Protein AF-A0A380FHX3-F1 (afdb_monomer_lite)

Secondary structure (DSSP, 8-state):
-HHHHHT--S------TTTTS-S-PPPHHHHHHHHHHHHHT--S-------TT-HHHHHHHHHHHHHTT--B----HHHHHHHHHHHHTT-S---TT-B--GGGTTSS-SS-BSB-------

Structure (mmCIF, N/CA/C/O backbone):
data_AF-A0A380FHX3-F1
#
_entry.id   AF-A0A380FHX3-F1
#
loop_
_atom_site.group_PDB
_atom_site.id
_atom_site.type_symbol
_atom_site.label_atom_id
_atom_site.label_alt_id
_atom_site.label_comp_id
_atom_site.label_asym_id
_atom_site.label_entity_id
_atom_site.label_seq_id
_atom_site.pdbx_PDB_ins_code
_atom_site.Cartn_x
_atom_site.Cartn_y
_atom_site.Cartn_z
_atom_site.occupancy
_atom_site.B_iso_or_equiv
_atom_site.auth_seq_id
_atom_site.auth_comp_id
_atom_site.auth_asym_id
_atom_site.auth_atom_id
_atom_site.pdbx_PDB_model_num
ATOM 1 N N . MET A 1 1 ? 2.548 1.138 -25.301 1.00 60.69 1 MET A N 1
ATOM 2 C CA . MET A 1 1 ? 3.797 0.370 -25.522 1.00 60.69 1 MET A CA 1
ATOM 3 C C . MET A 1 1 ? 3.822 -0.295 -26.885 1.00 60.69 1 MET A C 1
ATOM 5 O O . MET A 1 1 ? 4.865 -0.234 -27.515 1.00 60.69 1 MET A O 1
ATOM 9 N N . THR A 1 2 ? 2.697 -0.841 -27.363 1.00 82.12 2 THR A N 1
ATOM 10 C CA . THR A 1 2 ? 2.559 -1.373 -28.730 1.00 82.12 2 THR A CA 1
ATOM 11 C C . THR A 1 2 ? 3.015 -0.367 -29.789 1.00 82.12 2 THR A C 1
ATOM 13 O O . THR A 1 2 ? 3.936 -0.667 -30.527 1.00 82.12 2 THR A O 1
ATOM 16 N N . GLU A 1 3 ? 2.521 0.871 -29.735 1.00 91.00 3 GLU A N 1
ATOM 17 C CA . GLU A 1 3 ? 2.908 1.948 -30.665 1.00 91.00 3 GLU A CA 1
ATOM 18 C C . GLU A 1 3 ? 4.414 2.295 -30.638 1.00 91.00 3 GLU A C 1
ATOM 20 O O . GLU A 1 3 ? 5.025 2.543 -31.675 1.00 91.00 3 GLU A O 1
ATOM 25 N N . ILE A 1 4 ? 5.044 2.262 -29.455 1.00 92.88 4 ILE A N 1
ATOM 26 C CA . ILE A 1 4 ? 6.493 2.501 -29.303 1.00 92.88 4 ILE A CA 1
ATOM 27 C C . ILE A 1 4 ? 7.286 1.361 -29.957 1.00 92.88 4 ILE A C 1
ATOM 29 O O . ILE A 1 4 ? 8.268 1.619 -30.644 1.00 92.88 4 ILE A O 1
ATOM 33 N N . GLY A 1 5 ? 6.851 0.110 -29.766 1.00 92.31 5 GLY A N 1
ATOM 34 C CA . GLY A 1 5 ? 7.455 -1.059 -30.410 1.00 92.31 5 GLY A CA 1
ATOM 35 C C . GLY A 1 5 ? 7.259 -1.064 -31.927 1.00 92.31 5 GLY A C 1
ATOM 36 O O . GLY A 1 5 ? 8.202 -1.339 -32.666 1.00 92.31 5 GLY A O 1
ATOM 37 N N . GLU A 1 6 ? 6.062 -0.703 -32.387 1.00 94.56 6 GLU A N 1
ATOM 38 C CA . GLU A 1 6 ? 5.705 -0.595 -33.807 1.00 94.56 6 GLU A CA 1
ATOM 39 C C . GLU A 1 6 ? 6.500 0.500 -34.529 1.00 94.56 6 GLU A C 1
ATOM 41 O O . GLU A 1 6 ? 6.836 0.340 -35.699 1.00 94.56 6 GLU A O 1
ATOM 46 N N . SER A 1 7 ? 6.874 1.573 -33.823 1.00 93.31 7 SER A N 1
ATOM 47 C CA . SER A 1 7 ? 7.703 2.665 -34.358 1.00 93.31 7 SER A CA 1
ATOM 48 C C . SER A 1 7 ? 9.188 2.300 -34.526 1.00 93.31 7 SER A C 1
ATOM 50 O O . SER A 1 7 ? 9.956 3.100 -35.057 1.00 93.31 7 SER A O 1
ATOM 52 N N . GLY A 1 8 ? 9.600 1.100 -34.100 1.00 93.12 8 GLY A N 1
ATOM 53 C CA . GLY A 1 8 ? 10.971 0.601 -34.199 1.00 93.12 8 GLY A CA 1
ATOM 54 C C . GLY A 1 8 ? 11.850 1.023 -33.018 1.00 93.12 8 GLY A C 1
ATOM 55 O O . GLY A 1 8 ? 12.279 2.170 -32.908 1.00 93.12 8 GLY A O 1
ATOM 56 N N . VAL A 1 9 ? 12.182 0.065 -32.148 1.00 96.44 9 VAL A N 1
ATOM 57 C CA . VAL A 1 9 ? 13.075 0.264 -30.993 1.00 96.44 9 VAL A CA 1
ATOM 58 C C . VAL A 1 9 ? 14.413 -0.426 -31.254 1.00 96.44 9 VAL A C 1
ATOM 60 O O . VAL A 1 9 ? 14.467 -1.645 -31.375 1.00 96.44 9 VAL A O 1
ATOM 63 N N . PHE A 1 10 ? 15.502 0.347 -31.317 1.00 96.94 10 PHE A N 1
ATOM 64 C CA . PHE A 1 10 ? 16.855 -0.188 -31.529 1.00 96.94 10 PHE A CA 1
ATOM 65 C C . PHE A 1 10 ? 17.409 -0.922 -30.298 1.00 96.94 10 PHE A C 1
ATOM 67 O O . PHE A 1 10 ? 18.028 -1.975 -30.427 1.00 96.94 10 PHE A O 1
ATOM 74 N N . ALA A 1 11 ? 17.189 -0.372 -29.101 1.00 96.69 11 ALA A N 1
ATOM 75 C CA . ALA A 1 11 ? 17.645 -0.957 -27.845 1.00 96.69 11 ALA A CA 1
ATOM 76 C C . ALA A 1 11 ? 16.623 -0.711 -26.725 1.00 96.69 11 ALA A C 1
ATOM 78 O O . ALA A 1 11 ? 16.064 0.381 -26.620 1.00 96.69 11 ALA A O 1
ATOM 79 N N . LEU A 1 12 ? 16.412 -1.722 -25.879 1.00 96.38 12 LEU A N 1
ATOM 80 C CA . LEU A 1 12 ? 15.570 -1.664 -24.683 1.00 96.38 12 LEU A CA 1
ATOM 81 C C . LEU A 1 12 ? 16.443 -1.834 -23.438 1.00 96.38 12 LEU A C 1
ATOM 83 O O . LEU A 1 12 ? 17.186 -2.806 -23.327 1.00 96.38 12 LEU A O 1
ATOM 87 N N . ILE A 1 13 ? 16.304 -0.918 -22.482 1.00 97.19 13 ILE A N 1
ATOM 88 C CA . ILE A 1 13 ? 16.871 -1.050 -21.138 1.00 97.19 13 ILE A CA 1
ATOM 89 C C . ILE A 1 13 ? 15.703 -1.361 -20.201 1.00 97.19 13 ILE A C 1
ATOM 91 O O . ILE A 1 13 ? 14.818 -0.524 -20.031 1.00 97.19 13 ILE A O 1
ATOM 95 N N . SER A 1 14 ? 15.675 -2.573 -19.643 1.00 97.00 14 SER A N 1
ATOM 96 C CA . SER A 1 14 ? 14.565 -3.075 -18.821 1.00 97.00 14 SER A CA 1
ATOM 97 C C . SER A 1 14 ? 15.016 -3.402 -17.400 1.00 97.00 14 SER A C 1
ATOM 99 O O . SER A 1 14 ? 16.147 -3.837 -17.184 1.00 97.00 14 SER A O 1
ATOM 101 N N . ASP A 1 15 ? 14.106 -3.239 -16.438 1.00 97.44 15 ASP A N 1
ATOM 102 C CA . ASP A 1 15 ? 14.293 -3.708 -15.063 1.00 97.44 15 ASP A CA 1
ATOM 103 C C . ASP A 1 15 ? 14.338 -5.247 -15.031 1.00 97.44 15 ASP A C 1
ATOM 105 O O . ASP A 1 15 ? 13.573 -5.912 -15.733 1.00 97.44 15 ASP A O 1
ATOM 109 N N . SER A 1 16 ? 15.263 -5.796 -14.242 1.00 97.62 16 SER A N 1
ATOM 110 C CA . SER A 1 16 ? 15.500 -7.237 -14.076 1.00 97.62 16 SER A CA 1
ATOM 111 C C . SER A 1 16 ? 15.369 -7.705 -12.619 1.00 97.62 16 SER A C 1
ATOM 113 O O . SER A 1 16 ? 15.713 -8.845 -12.324 1.00 97.62 16 SER A O 1
ATOM 115 N N . THR A 1 17 ? 14.869 -6.856 -11.709 1.00 96.31 17 THR A N 1
ATOM 116 C CA . THR A 1 17 ? 14.798 -7.126 -10.257 1.00 96.31 17 THR A CA 1
ATOM 117 C C . THR A 1 17 ? 14.125 -8.463 -9.916 1.00 96.31 17 THR A C 1
ATOM 119 O O . THR A 1 17 ? 14.595 -9.173 -9.036 1.00 96.31 17 THR A O 1
ATOM 122 N N . GLU A 1 18 ? 13.063 -8.839 -10.636 1.00 96.12 18 GLU A N 1
ATOM 123 C CA . GLU A 1 18 ? 12.303 -10.083 -10.408 1.00 96.12 18 GLU A CA 1
ATOM 124 C C . GLU A 1 18 ? 12.388 -11.061 -11.600 1.00 96.12 18 GLU A C 1
ATOM 126 O O . GLU A 1 18 ? 11.525 -11.920 -11.763 1.00 96.12 18 GLU A O 1
ATOM 131 N N . ALA A 1 19 ? 13.411 -10.948 -12.461 1.00 97.25 19 ALA A N 1
ATOM 132 C CA . ALA A 1 19 ? 13.505 -11.731 -13.704 1.00 97.25 19 ALA A CA 1
ATOM 133 C C . ALA A 1 19 ? 13.603 -13.254 -13.482 1.00 97.25 19 ALA A C 1
ATOM 135 O O . ALA A 1 19 ? 13.215 -14.037 -14.346 1.00 97.25 19 ALA A O 1
ATOM 136 N N . GLU A 1 20 ? 14.104 -13.680 -12.323 1.00 97.88 20 GLU A N 1
ATOM 137 C CA . GLU A 1 20 ? 14.261 -15.098 -11.977 1.00 97.88 20 GLU A CA 1
ATOM 138 C C . GLU A 1 20 ? 12.966 -15.741 -11.457 1.00 97.88 20 GLU A C 1
ATOM 140 O O . GLU A 1 20 ? 12.891 -16.963 -11.309 1.00 97.88 20 GLU A O 1
ATOM 145 N N . LYS A 1 21 ? 11.930 -14.943 -11.170 1.00 96.81 21 LYS A N 1
ATOM 146 C CA . LYS A 1 21 ? 10.675 -15.428 -10.600 1.00 96.81 21 LYS A CA 1
ATOM 147 C C . LYS A 1 21 ? 9.670 -15.751 -11.713 1.00 96.81 21 LYS A C 1
ATOM 149 O O . LYS A 1 21 ? 9.179 -14.835 -12.372 1.00 96.81 21 LYS A O 1
ATOM 154 N N . PRO A 1 22 ? 9.304 -17.030 -11.921 1.00 96.19 22 PRO A N 1
ATOM 155 C CA . PRO A 1 22 ? 8.341 -17.388 -12.952 1.00 96.19 22 PRO A CA 1
ATOM 156 C C . PRO A 1 22 ? 6.927 -16.913 -12.595 1.00 96.19 22 PRO A C 1
ATOM 158 O O . PRO A 1 22 ? 6.548 -16.819 -11.425 1.00 96.19 22 PRO A O 1
ATOM 161 N N . GLY A 1 23 ? 6.113 -16.697 -13.626 1.00 96.62 23 GLY A N 1
ATOM 162 C CA . GLY A 1 23 ? 4.723 -16.272 -13.485 1.00 96.62 23 GLY A CA 1
ATOM 163 C C . GLY A 1 23 ? 4.572 -14.754 -13.441 1.00 96.62 23 GLY A C 1
ATOM 164 O O . GLY A 1 23 ? 5.304 -14.025 -14.102 1.00 96.62 23 GLY A O 1
ATOM 165 N N . TYR A 1 24 ? 3.572 -14.288 -12.695 1.00 96.94 24 TYR A N 1
ATOM 166 C CA . TYR A 1 24 ? 3.201 -12.877 -12.622 1.00 96.94 24 TYR A CA 1
ATOM 167 C C . TYR A 1 24 ? 3.109 -12.419 -11.173 1.00 96.94 24 TYR A C 1
ATOM 169 O O . TYR A 1 24 ? 2.873 -13.214 -10.259 1.00 96.94 24 TYR A O 1
ATOM 177 N N . ASN A 1 25 ? 3.241 -11.111 -10.971 1.00 96.69 25 ASN A N 1
ATOM 178 C CA . ASN A 1 25 ? 2.944 -10.511 -9.681 1.00 96.69 25 ASN A CA 1
ATOM 179 C C . ASN A 1 25 ? 1.474 -10.716 -9.320 1.00 96.69 25 ASN A C 1
ATOM 181 O O . ASN A 1 25 ? 0.582 -10.606 -10.165 1.00 96.69 25 ASN A O 1
ATOM 185 N N . THR A 1 26 ? 1.225 -10.979 -8.039 1.00 97.56 26 THR A N 1
ATOM 186 C CA . THR A 1 26 ? -0.134 -11.012 -7.510 1.00 97.56 26 THR A CA 1
ATOM 187 C C . THR A 1 26 ? -0.782 -9.644 -7.730 1.00 97.56 26 THR A C 1
ATOM 189 O O . THR A 1 26 ? -0.194 -8.636 -7.333 1.00 97.56 26 THR A O 1
ATOM 192 N N . PRO A 1 27 ? -1.987 -9.582 -8.319 1.00 98.00 27 PRO A N 1
ATOM 193 C CA . PRO A 1 27 ? -2.691 -8.322 -8.492 1.00 98.00 27 PRO A CA 1
ATOM 194 C C . PRO A 1 27 ? -2.914 -7.608 -7.154 1.00 98.00 27 PRO A C 1
ATOM 196 O O . PRO A 1 27 ? -3.311 -8.221 -6.162 1.00 98.00 27 PRO A O 1
ATOM 199 N N . GLU A 1 28 ? -2.696 -6.296 -7.121 1.00 97.56 28 GLU A N 1
ATOM 200 C CA . GLU A 1 28 ? -2.777 -5.512 -5.881 1.00 97.56 28 GLU A CA 1
ATOM 201 C C . GLU A 1 28 ? -4.171 -5.552 -5.237 1.00 97.56 28 GLU A C 1
ATOM 203 O O . GLU A 1 28 ? -4.290 -5.598 -4.015 1.00 97.56 28 GLU A O 1
ATOM 208 N N . ASN A 1 29 ? -5.242 -5.632 -6.029 1.00 96.81 29 ASN A N 1
ATOM 209 C CA . ASN A 1 29 ? -6.605 -5.798 -5.516 1.00 96.81 29 ASN A CA 1
ATOM 210 C C . ASN A 1 29 ? -6.815 -7.150 -4.808 1.00 96.81 29 ASN A C 1
ATOM 212 O O . ASN A 1 29 ? -7.543 -7.217 -3.818 1.00 96.81 29 ASN A O 1
ATOM 216 N N . VAL A 1 30 ? -6.161 -8.219 -5.276 1.00 98.12 30 VAL A N 1
ATOM 217 C CA . VAL A 1 30 ? -6.180 -9.528 -4.603 1.00 98.12 30 VAL A CA 1
ATOM 218 C C . VAL A 1 30 ? -5.467 -9.422 -3.259 1.00 98.12 30 VAL A C 1
ATOM 220 O O . VAL A 1 30 ? -5.956 -9.936 -2.252 1.00 98.12 30 VAL A O 1
ATOM 223 N N . ILE A 1 31 ? -4.349 -8.691 -3.209 1.00 97.62 31 ILE A N 1
ATOM 224 C CA . ILE A 1 31 ? -3.648 -8.461 -1.949 1.00 97.62 31 ILE A CA 1
ATOM 225 C C . ILE A 1 31 ? -4.498 -7.614 -0.983 1.00 97.62 31 ILE A C 1
ATOM 227 O O . ILE A 1 31 ? -4.581 -7.958 0.198 1.00 97.62 31 ILE A O 1
ATOM 231 N N . GLU A 1 32 ? -5.168 -6.556 -1.457 1.00 96.75 32 GLU A N 1
ATOM 232 C CA . GLU A 1 32 ? -6.112 -5.770 -0.643 1.00 96.75 32 GLU A CA 1
ATOM 233 C C . GLU A 1 32 ? -7.238 -6.649 -0.080 1.00 96.75 32 GLU A C 1
ATOM 235 O O . GLU A 1 32 ? -7.542 -6.553 1.109 1.00 96.75 32 GLU A O 1
ATOM 240 N N . SER A 1 33 ? -7.806 -7.552 -0.889 1.00 97.94 33 SER A N 1
ATOM 241 C CA . SER A 1 33 ? -8.856 -8.482 -0.450 1.00 97.94 33 SER A CA 1
ATOM 242 C C . SER A 1 33 ? -8.378 -9.396 0.679 1.00 97.94 33 SER A C 1
ATOM 244 O O . SER A 1 33 ? -9.031 -9.498 1.715 1.00 97.94 33 SER A O 1
ATOM 246 N N . HIS A 1 34 ? -7.204 -10.014 0.536 1.00 97.88 34 HIS A N 1
ATOM 247 C CA . HIS A 1 34 ? -6.660 -10.876 1.588 1.00 97.88 34 HIS A CA 1
ATOM 248 C C . HIS A 1 34 ? -6.321 -10.098 2.869 1.00 97.88 34 HIS A C 1
ATOM 250 O O . HIS A 1 34 ? -6.545 -10.597 3.976 1.00 97.88 34 HIS A O 1
ATOM 256 N N . MET A 1 35 ? -5.812 -8.866 2.746 1.00 95.94 35 MET A N 1
ATOM 257 C CA . MET A 1 35 ? -5.602 -7.992 3.905 1.00 95.94 35 MET A CA 1
ATOM 258 C C . MET A 1 35 ? -6.924 -7.647 4.591 1.00 95.94 35 MET A C 1
ATOM 260 O O . MET A 1 35 ? -7.004 -7.709 5.818 1.00 95.94 35 MET A O 1
ATOM 264 N N . TYR A 1 36 ? -7.967 -7.328 3.822 1.00 95.88 36 TYR A N 1
ATOM 265 C CA . TYR A 1 36 ? -9.303 -7.064 4.348 1.00 95.88 36 TYR A CA 1
ATOM 266 C C . TYR A 1 36 ? -9.810 -8.251 5.175 1.00 95.88 36 TYR A C 1
ATOM 268 O O . TYR A 1 36 ? -10.140 -8.088 6.354 1.00 95.88 36 TYR A O 1
ATOM 276 N N . ASP A 1 37 ? -9.762 -9.460 4.614 1.00 96.00 37 ASP A N 1
ATOM 277 C CA . ASP A 1 37 ? -10.198 -10.685 5.288 1.00 96.00 37 ASP A CA 1
ATOM 278 C C . ASP A 1 37 ? -9.417 -10.958 6.576 1.00 96.00 37 ASP A C 1
ATOM 280 O O . ASP A 1 37 ? -9.994 -11.380 7.582 1.00 96.00 37 ASP A O 1
ATOM 284 N N . ALA A 1 38 ? -8.109 -10.695 6.584 1.00 94.44 38 ALA A N 1
ATOM 285 C CA . ALA A 1 38 ? -7.290 -10.820 7.783 1.00 94.44 38 ALA A CA 1
ATOM 286 C C . ALA A 1 38 ? -7.678 -9.779 8.848 1.00 94.44 38 ALA A C 1
ATOM 288 O O . ALA A 1 38 ? -7.841 -10.113 10.024 1.00 94.44 38 ALA A O 1
ATOM 289 N N . PHE A 1 39 ? -7.873 -8.520 8.454 1.00 91.12 39 PHE A N 1
ATOM 290 C CA . PHE A 1 39 ? -8.121 -7.413 9.381 1.00 91.12 39 PHE A CA 1
ATOM 291 C C . PHE A 1 39 ? -9.517 -7.449 10.013 1.00 91.12 39 PHE A C 1
ATOM 293 O O . PHE A 1 39 ? -9.692 -6.980 11.147 1.00 91.12 39 PHE A O 1
ATOM 300 N N . THR A 1 40 ? -10.504 -8.034 9.325 1.00 91.38 40 THR A N 1
ATOM 301 C CA . THR A 1 40 ? -11.875 -8.214 9.844 1.00 91.38 40 THR A CA 1
ATOM 302 C C . THR A 1 40 ? -11.924 -9.119 11.081 1.00 91.38 40 THR A C 1
ATOM 304 O O . THR A 1 40 ? -12.760 -8.918 11.970 1.00 91.38 40 THR A O 1
ATOM 307 N N . LYS A 1 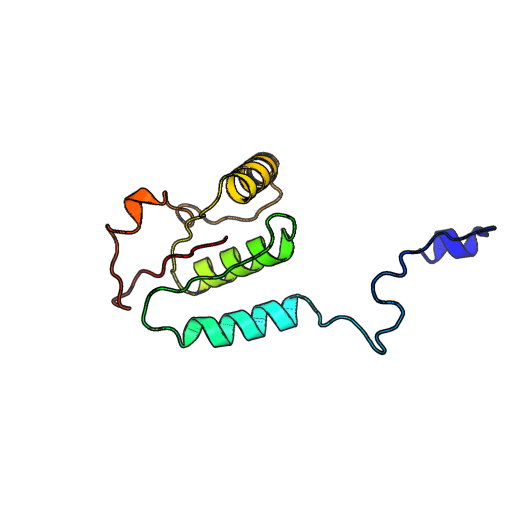41 ? -10.994 -10.080 11.174 1.00 90.81 41 LYS A N 1
ATOM 308 C CA . LYS A 1 41 ? -10.900 -11.077 12.253 1.00 90.81 41 LYS A CA 1
ATOM 309 C C . LYS A 1 41 ? -10.282 -10.509 13.535 1.00 90.81 41 LYS A C 1
ATOM 311 O O . LYS A 1 41 ? -10.414 -11.101 14.607 1.00 90.81 41 LYS A O 1
ATOM 316 N N . VAL A 1 42 ? -9.627 -9.350 13.456 1.00 88.38 42 VAL A N 1
ATOM 317 C CA . VAL A 1 42 ? -8.900 -8.740 14.578 1.00 88.38 42 VAL A CA 1
ATOM 318 C C . VAL A 1 42 ? -9.866 -8.025 15.531 1.00 88.38 42 VAL A C 1
ATOM 320 O O . VAL A 1 42 ? -10.559 -7.080 15.156 1.00 88.38 42 VAL A O 1
ATOM 323 N N . LYS A 1 43 ? -9.894 -8.443 16.802 1.00 82.81 43 LYS A N 1
ATOM 324 C CA . LYS A 1 43 ? -10.759 -7.853 17.849 1.00 82.81 43 LYS A CA 1
ATOM 325 C C . LYS A 1 43 ? -10.102 -6.719 18.650 1.00 82.81 43 LYS A C 1
ATOM 327 O O . LYS A 1 43 ? -10.790 -6.049 19.420 1.00 82.81 43 LYS A O 1
ATOM 332 N N . GLY A 1 44 ? -8.790 -6.542 18.494 1.00 83.00 44 GLY A N 1
ATOM 333 C CA . GLY A 1 44 ? -7.981 -5.567 19.224 1.00 83.00 44 GLY A CA 1
ATOM 334 C C . GLY A 1 44 ? -7.307 -4.535 18.320 1.00 83.00 44 GLY A C 1
ATOM 335 O O . GLY A 1 44 ? -7.790 -4.245 17.227 1.00 83.00 44 GLY A O 1
ATOM 336 N N . ARG A 1 45 ? -6.168 -4.009 18.784 1.00 82.75 45 ARG A N 1
ATOM 337 C CA . ARG A 1 45 ? -5.273 -3.151 17.991 1.00 82.75 45 ARG A CA 1
ATOM 338 C C . ARG A 1 45 ? -4.574 -3.958 16.889 1.00 82.75 45 ARG A C 1
ATOM 340 O O . ARG A 1 45 ? -4.266 -5.129 17.097 1.00 82.75 45 ARG A O 1
ATOM 347 N N . LEU A 1 46 ? -4.284 -3.313 15.760 1.00 83.94 46 LEU A N 1
ATOM 348 C CA . LEU A 1 46 ? -3.624 -3.902 14.596 1.00 83.94 46 LEU A CA 1
ATOM 349 C C . LEU A 1 46 ? -2.401 -3.065 14.224 1.00 83.94 46 LEU A C 1
ATOM 351 O O . LEU A 1 46 ? -2.498 -1.872 13.970 1.00 83.94 46 LEU A O 1
ATOM 355 N N . ILE A 1 47 ? -1.240 -3.697 14.164 1.00 88.12 47 ILE A N 1
ATOM 356 C CA . ILE A 1 47 ? 0.004 -3.048 13.753 1.00 88.12 47 ILE A CA 1
ATOM 357 C C . ILE A 1 47 ? 0.354 -3.576 12.365 1.00 88.12 47 ILE A C 1
ATOM 359 O O . ILE A 1 47 ? 0.343 -4.787 12.159 1.00 88.12 47 ILE A O 1
ATOM 363 N N . VAL A 1 48 ? 0.646 -2.681 11.419 1.00 88.88 48 VAL A N 1
ATOM 364 C CA . VAL A 1 48 ? 0.969 -3.035 10.031 1.00 88.88 48 VAL A CA 1
ATOM 365 C C . VAL A 1 48 ? 2.257 -2.341 9.648 1.00 88.88 48 VAL A C 1
ATOM 367 O O . VAL A 1 48 ? 2.239 -1.161 9.335 1.00 88.88 48 VAL A O 1
ATOM 370 N N . SER A 1 49 ? 3.372 -3.064 9.652 1.00 89.88 49 SER A N 1
ATOM 371 C CA . SER A 1 49 ? 4.632 -2.517 9.144 1.00 89.88 49 SER A CA 1
ATOM 372 C C . SER A 1 49 ? 4.608 -2.486 7.618 1.00 89.88 49 SER A C 1
ATOM 374 O O . SER A 1 49 ? 4.180 -3.453 6.982 1.00 89.88 49 SER A O 1
ATOM 376 N N . CYS A 1 50 ? 5.046 -1.378 7.029 1.00 87.62 50 CYS A N 1
ATOM 377 C CA . CYS A 1 50 ? 5.143 -1.224 5.585 1.00 87.62 50 CYS A CA 1
ATOM 378 C C . CYS A 1 50 ? 6.251 -0.233 5.227 1.00 87.62 50 CYS A C 1
ATOM 380 O O . CYS A 1 50 ? 6.545 0.702 5.963 1.00 87.62 50 CYS A O 1
ATOM 382 N N . TYR A 1 51 ? 6.854 -0.415 4.055 1.00 89.12 51 TYR A N 1
ATOM 383 C CA . TYR A 1 51 ? 7.846 0.531 3.564 1.00 89.12 51 TYR A CA 1
ATOM 384 C C . TYR A 1 51 ? 7.198 1.873 3.219 1.00 89.12 51 TYR A C 1
ATOM 386 O O . TYR A 1 51 ? 6.216 1.920 2.478 1.00 89.12 51 TYR A O 1
ATOM 394 N N . ALA A 1 52 ? 7.812 2.969 3.676 1.00 87.81 52 ALA A N 1
ATOM 395 C CA . ALA A 1 52 ? 7.383 4.333 3.362 1.00 87.81 52 ALA A CA 1
ATOM 396 C C . ALA A 1 52 ? 7.319 4.619 1.849 1.00 87.81 52 ALA A C 1
ATOM 398 O O . ALA A 1 52 ? 6.535 5.459 1.424 1.00 87.81 52 ALA A O 1
ATOM 399 N N . SER A 1 53 ? 8.118 3.915 1.040 1.00 88.19 53 SER A N 1
ATOM 400 C CA . SER A 1 53 ? 8.139 4.032 -0.422 1.00 88.19 53 SER A CA 1
ATOM 401 C C . SER A 1 53 ? 6.968 3.333 -1.122 1.00 88.19 53 SER A C 1
ATOM 403 O O . SER A 1 53 ? 6.725 3.595 -2.297 1.00 88.19 53 SER A O 1
ATOM 405 N N . ASN A 1 54 ? 6.225 2.455 -0.439 1.00 91.94 54 ASN A N 1
ATOM 406 C CA . ASN A 1 54 ? 5.120 1.717 -1.046 1.00 91.94 54 ASN A CA 1
ATOM 407 C C . ASN A 1 54 ? 3.778 2.425 -0.802 1.00 91.94 54 ASN A C 1
ATOM 409 O O . ASN A 1 54 ? 3.005 2.069 0.091 1.00 91.94 54 ASN A O 1
ATOM 413 N N . PHE A 1 55 ? 3.488 3.435 -1.623 1.00 93.88 55 PHE A N 1
ATOM 414 C CA . PHE A 1 55 ? 2.257 4.224 -1.507 1.00 93.88 55 PHE A CA 1
ATOM 415 C C . PHE A 1 55 ? 0.990 3.414 -1.795 1.00 93.88 55 PHE A C 1
ATOM 417 O O . PHE A 1 55 ? -0.026 3.640 -1.140 1.00 93.88 55 PHE A O 1
ATOM 424 N N . ILE A 1 56 ? 1.056 2.424 -2.694 1.00 95.69 56 ILE A N 1
ATOM 425 C CA . ILE A 1 56 ? -0.073 1.524 -2.979 1.00 95.69 56 ILE A CA 1
ATOM 426 C C . ILE A 1 56 ? -0.481 0.787 -1.700 1.00 95.69 56 ILE A C 1
ATOM 428 O O . ILE A 1 56 ? -1.656 0.779 -1.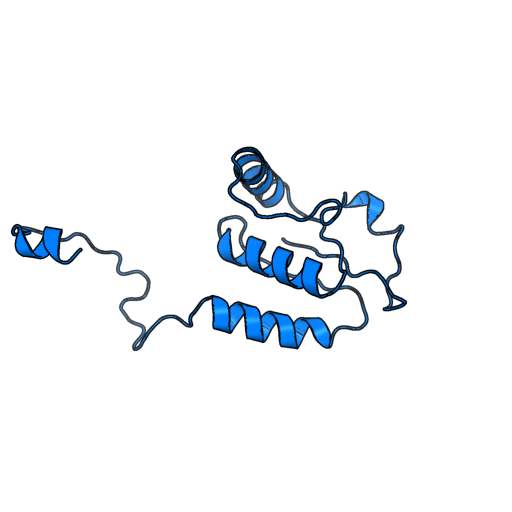333 1.00 95.69 56 ILE A O 1
ATOM 432 N N . ARG A 1 57 ? 0.492 0.240 -0.962 1.00 94.62 57 ARG A N 1
ATOM 433 C CA . ARG A 1 57 ? 0.235 -0.456 0.302 1.00 94.62 57 ARG A CA 1
ATOM 434 C C . ARG A 1 57 ? -0.364 0.459 1.364 1.00 94.62 57 ARG A C 1
ATOM 436 O O . ARG A 1 57 ? -1.280 0.046 2.072 1.00 94.62 57 ARG A O 1
ATOM 443 N N . ILE A 1 58 ? 0.135 1.692 1.470 1.00 93.25 58 ILE A N 1
ATOM 444 C CA . ILE A 1 58 ? -0.409 2.693 2.396 1.00 93.25 58 ILE A CA 1
ATOM 445 C C . ILE A 1 58 ? -1.870 2.996 2.036 1.00 93.25 58 ILE A C 1
ATOM 447 O O . ILE A 1 58 ? -2.727 2.938 2.914 1.00 93.25 58 ILE A O 1
ATOM 451 N N . GLN A 1 59 ? -2.185 3.229 0.759 1.00 95.50 59 GLN A N 1
ATOM 452 C CA . GLN A 1 59 ? -3.557 3.485 0.311 1.00 95.50 59 GLN A CA 1
ATOM 453 C C . GLN A 1 59 ? -4.491 2.298 0.592 1.00 95.50 59 GLN A C 1
ATOM 455 O O . GLN A 1 59 ? -5.582 2.496 1.119 1.00 95.50 59 GLN A O 1
ATOM 460 N N . GLN A 1 60 ? -4.069 1.061 0.317 1.00 95.94 60 GLN A N 1
ATOM 461 C CA . GLN A 1 60 ? -4.868 -0.136 0.621 1.00 95.94 60 GLN A CA 1
ATOM 462 C C . GLN A 1 60 ? -5.186 -0.247 2.118 1.00 95.94 60 GLN A C 1
ATOM 464 O O . GLN A 1 60 ? -6.312 -0.564 2.502 1.00 95.94 60 GLN A O 1
ATOM 469 N N . VAL A 1 61 ? -4.209 0.049 2.979 1.00 93.69 61 VAL A N 1
ATOM 470 C CA . VAL A 1 61 ? -4.409 0.090 4.432 1.00 93.69 61 VAL A CA 1
ATOM 471 C C . VAL A 1 61 ? -5.438 1.157 4.817 1.00 93.69 61 VAL A C 1
ATOM 473 O O . VAL A 1 61 ? -6.347 0.861 5.593 1.00 93.69 61 VAL A O 1
ATOM 476 N N . LEU A 1 62 ? -5.348 2.364 4.250 1.00 93.88 62 LEU A N 1
ATOM 477 C CA . LEU A 1 62 ? -6.313 3.447 4.479 1.00 93.88 62 LEU A CA 1
ATOM 478 C C . LEU A 1 62 ? -7.730 3.060 4.020 1.00 93.88 62 LEU A C 1
ATOM 480 O O . LEU A 1 62 ? -8.691 3.249 4.769 1.00 93.88 62 LEU A O 1
ATOM 484 N N . ASN A 1 63 ? -7.854 2.445 2.841 1.00 94.88 63 ASN A N 1
ATOM 485 C CA . ASN A 1 63 ? -9.123 1.962 2.293 1.00 94.88 63 ASN A CA 1
ATOM 486 C C . ASN A 1 63 ? -9.785 0.956 3.236 1.00 94.88 63 ASN A C 1
ATOM 488 O O . ASN A 1 63 ? -10.956 1.095 3.595 1.00 94.88 63 ASN A O 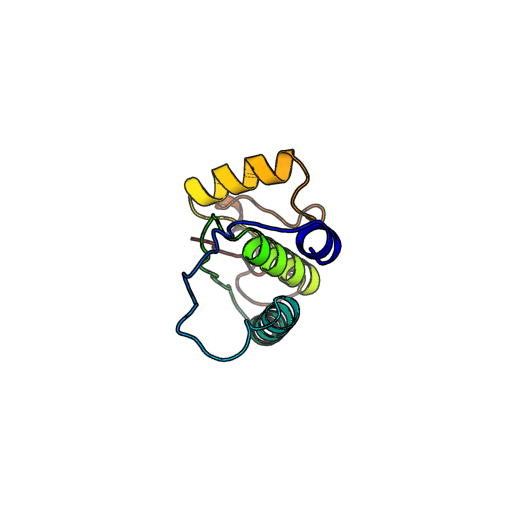1
ATOM 492 N N . ILE A 1 64 ? -9.033 -0.060 3.666 1.00 94.19 64 ILE A N 1
ATOM 493 C CA . ILE A 1 64 ? -9.552 -1.092 4.565 1.00 94.19 64 ILE A CA 1
ATOM 494 C C . ILE A 1 64 ? -9.889 -0.494 5.934 1.00 94.19 64 ILE A C 1
ATOM 496 O O . ILE A 1 64 ? -10.916 -0.843 6.517 1.00 94.19 64 ILE A O 1
ATOM 500 N N . ALA A 1 65 ? -9.064 0.421 6.448 1.00 91.75 65 ALA A N 1
ATOM 501 C CA . ALA A 1 65 ? -9.337 1.108 7.703 1.00 91.75 65 ALA A CA 1
ATOM 502 C C . ALA A 1 65 ? -10.672 1.848 7.666 1.00 91.75 65 ALA A C 1
ATOM 504 O O . ALA A 1 65 ? -11.486 1.671 8.573 1.00 91.75 65 ALA A O 1
ATOM 505 N N . SER A 1 66 ? -10.925 2.594 6.590 1.00 91.88 66 SER A N 1
ATOM 506 C CA . SER A 1 66 ? -12.202 3.265 6.375 1.00 91.88 66 SER A CA 1
ATOM 507 C C . SER A 1 66 ? -13.362 2.266 6.313 1.00 91.88 66 SER A C 1
ATOM 509 O O . SER A 1 66 ? -14.316 2.408 7.075 1.00 91.88 66 SER A O 1
ATOM 511 N N . LYS A 1 67 ? -13.248 1.196 5.509 1.00 92.38 67 LYS A N 1
ATOM 512 C CA . LYS A 1 67 ? -14.281 0.145 5.383 1.00 92.38 67 LYS A CA 1
ATOM 513 C C . LYS A 1 67 ? -14.604 -0.552 6.711 1.00 92.38 67 LYS A C 1
ATOM 515 O O . LYS A 1 67 ? -15.726 -1.006 6.911 1.00 92.38 67 LYS A O 1
ATOM 520 N N . LEU A 1 68 ? -13.625 -0.676 7.608 1.00 90.38 68 LEU A N 1
ATOM 521 C CA . LEU A 1 68 ? -13.778 -1.331 8.911 1.00 90.38 68 LEU A CA 1
ATOM 522 C C . LEU A 1 68 ? -14.085 -0.355 10.058 1.00 90.38 68 LEU A C 1
ATOM 524 O O . LEU A 1 68 ? -14.077 -0.780 11.215 1.00 90.38 68 LEU A O 1
ATOM 528 N N . ASN A 1 69 ? -14.337 0.928 9.767 1.00 88.62 69 ASN A N 1
ATOM 529 C CA . ASN A 1 69 ? -14.557 1.983 10.766 1.00 88.62 69 ASN A CA 1
ATOM 530 C C . ASN A 1 69 ? -13.417 2.065 11.805 1.00 88.62 69 ASN A C 1
ATOM 532 O O . ASN A 1 69 ? -13.620 2.196 13.017 1.00 88.62 69 ASN A O 1
ATOM 536 N N . ARG A 1 70 ? -12.180 1.948 11.317 1.00 87.56 70 ARG A N 1
ATOM 537 C CA . ARG A 1 70 ? -10.932 2.026 12.086 1.00 87.56 70 ARG A CA 1
ATOM 538 C C . ARG A 1 70 ? -10.229 3.364 11.797 1.00 87.56 70 ARG A C 1
ATOM 540 O O . ARG A 1 70 ? -10.384 3.913 10.713 1.00 87.56 70 ARG A O 1
ATOM 547 N N . LYS A 1 71 ? -9.445 3.884 12.749 1.00 89.12 71 LYS A N 1
ATOM 548 C CA . LYS A 1 71 ? -8.735 5.179 12.651 1.00 89.12 71 LYS A CA 1
ATOM 549 C C . LYS A 1 71 ? -7.239 4.951 12.519 1.00 89.12 71 LYS A C 1
ATOM 551 O O . LYS A 1 71 ? -6.688 4.189 13.301 1.00 89.12 71 LYS A O 1
ATOM 556 N N . VAL A 1 72 ? -6.571 5.608 11.579 1.00 90.31 72 VAL A N 1
ATOM 557 C CA . VAL A 1 72 ? -5.164 5.366 11.222 1.00 90.31 72 VAL A CA 1
ATOM 558 C C . VAL A 1 72 ? -4.248 6.376 11.897 1.00 90.31 72 VAL A C 1
ATOM 560 O O . VAL A 1 72 ? -4.492 7.574 11.844 1.00 90.31 72 VAL A O 1
ATOM 563 N N . SER A 1 73 ? -3.170 5.880 12.501 1.00 89.38 73 SER A N 1
ATOM 564 C CA . SER A 1 73 ? -2.052 6.692 12.973 1.00 89.38 73 SER A CA 1
ATOM 565 C C . SER A 1 73 ? -0.774 6.185 12.316 1.00 89.38 73 SER A C 1
ATOM 567 O O . SER A 1 73 ? -0.622 4.991 12.051 1.00 89.38 73 SER A O 1
ATOM 569 N N . PHE A 1 74 ? 0.160 7.090 12.055 1.00 87.38 74 PHE A N 1
ATOM 570 C CA . PHE A 1 74 ? 1.473 6.747 11.520 1.00 87.38 74 PHE A CA 1
ATOM 571 C C . PHE A 1 74 ? 2.515 6.769 12.632 1.00 87.38 74 PHE A C 1
ATOM 573 O O . PHE A 1 74 ? 2.406 7.571 13.562 1.00 87.38 74 PHE A O 1
ATOM 580 N N . LEU A 1 75 ? 3.523 5.893 12.549 1.00 82.94 75 LEU A N 1
ATOM 581 C CA . LEU A 1 75 ? 4.675 5.969 13.435 1.00 82.94 75 LEU A CA 1
ATOM 582 C C . LEU A 1 75 ? 5.994 5.897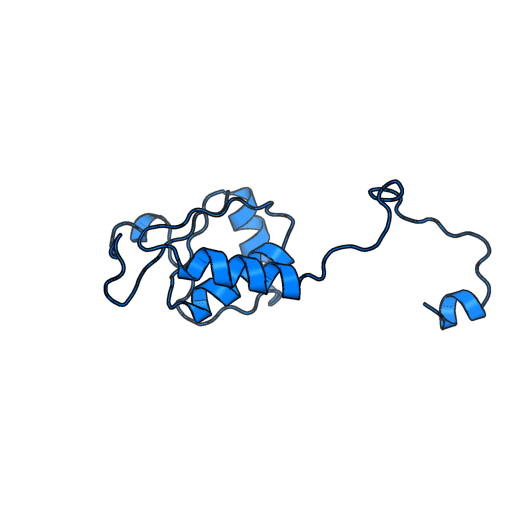 12.666 1.00 82.94 75 LEU A C 1
ATOM 584 O O . LEU A 1 75 ? 6.517 4.832 12.365 1.00 82.94 75 LEU A O 1
ATOM 588 N N . GLY A 1 76 ? 6.614 7.055 12.483 1.00 79.25 76 GLY A N 1
ATOM 589 C CA . GLY A 1 76 ? 7.971 7.140 11.965 1.00 79.25 76 GLY A CA 1
ATOM 590 C C . GLY A 1 76 ? 8.142 8.370 11.097 1.00 79.25 76 GLY A C 1
ATOM 591 O O . GLY A 1 76 ? 7.344 8.621 10.200 1.00 79.25 76 GLY A O 1
ATOM 592 N N . ARG A 1 77 ? 9.224 9.118 11.337 1.00 82.88 77 ARG A N 1
ATOM 593 C CA . ARG A 1 77 ? 9.460 10.412 10.676 1.00 82.88 77 ARG A CA 1
ATOM 594 C C . ARG A 1 77 ? 9.554 10.294 9.152 1.00 82.88 77 ARG A C 1
ATOM 596 O O . ARG A 1 77 ? 9.092 11.178 8.445 1.00 82.88 77 ARG A O 1
ATOM 603 N N . SER A 1 78 ? 10.158 9.216 8.642 1.00 83.31 78 SER A N 1
ATOM 604 C CA . SER A 1 78 ? 10.340 9.011 7.195 1.00 83.31 78 SER A CA 1
ATOM 605 C C . SER A 1 78 ? 9.014 8.739 6.479 1.00 83.31 78 SER A C 1
ATOM 607 O O . SER A 1 78 ? 8.727 9.367 5.456 1.00 83.31 78 SER A O 1
ATOM 609 N N . LEU A 1 79 ? 8.191 7.854 7.052 1.00 82.06 79 LEU A N 1
ATOM 610 C CA . LEU A 1 79 ? 6.868 7.547 6.527 1.00 82.06 79 LEU A CA 1
ATOM 611 C C . LEU A 1 79 ? 5.975 8.782 6.597 1.00 82.06 79 LEU A C 1
ATOM 613 O O . LEU A 1 79 ? 5.399 9.170 5.588 1.00 82.06 79 LEU A O 1
ATOM 617 N N . GLU A 1 80 ? 5.933 9.446 7.751 1.00 85.50 80 GLU A N 1
ATOM 618 C CA . GLU A 1 80 ? 5.145 10.661 7.952 1.00 85.50 80 GLU A CA 1
ATOM 619 C C . GLU A 1 80 ? 5.550 11.783 6.984 1.00 85.50 80 GLU A C 1
ATOM 621 O O . GLU A 1 80 ? 4.684 12.410 6.380 1.00 85.50 80 GLU A O 1
ATOM 626 N N . SER A 1 81 ? 6.852 12.008 6.776 1.00 88.38 81 SER A N 1
ATOM 627 C CA . SER A 1 81 ? 7.351 13.024 5.841 1.00 88.38 81 SER A CA 1
ATOM 628 C C . SER A 1 81 ? 6.916 12.741 4.399 1.00 88.38 81 SER A C 1
ATOM 630 O O . SER A 1 81 ? 6.271 13.581 3.767 1.00 88.38 81 SER A O 1
ATOM 632 N N . SER A 1 82 ? 7.200 11.533 3.899 1.00 87.06 82 SER A N 1
ATOM 633 C CA . SER A 1 82 ? 6.895 11.142 2.513 1.00 87.06 82 SER A CA 1
ATOM 634 C C . SER A 1 82 ? 5.387 11.139 2.255 1.00 87.06 82 SER A C 1
ATOM 636 O O . SER A 1 82 ? 4.914 11.683 1.256 1.00 87.06 82 SER A O 1
ATOM 638 N N . PHE A 1 83 ? 4.623 10.598 3.206 1.00 89.62 83 PHE A N 1
ATOM 639 C CA . PHE A 1 83 ? 3.168 10.579 3.166 1.00 89.62 83 PHE A CA 1
ATOM 640 C C . PHE A 1 83 ? 2.574 11.989 3.167 1.00 89.62 83 PHE A C 1
ATOM 642 O O . PHE A 1 83 ? 1.697 12.280 2.360 1.00 89.62 83 PHE A O 1
ATOM 649 N N . ASN A 1 84 ? 3.051 12.887 4.033 1.00 90.19 84 ASN A N 1
ATOM 650 C CA . ASN A 1 84 ? 2.506 14.240 4.136 1.00 90.19 84 ASN A CA 1
ATOM 651 C C . ASN A 1 84 ? 2.736 15.064 2.866 1.00 90.19 84 ASN A C 1
ATOM 653 O O . ASN A 1 84 ? 1.852 15.830 2.481 1.00 90.19 84 ASN A O 1
ATOM 657 N N . ILE A 1 85 ? 3.888 14.909 2.207 1.00 91.38 85 ILE A N 1
ATOM 658 C CA . ILE A 1 85 ? 4.150 15.559 0.915 1.00 91.38 85 ILE A CA 1
ATOM 659 C C . ILE A 1 85 ? 3.166 15.030 -0.132 1.00 91.38 85 ILE A C 1
ATOM 661 O O . ILE A 1 85 ? 2.434 15.811 -0.739 1.00 91.38 85 ILE A O 1
ATOM 665 N N . ALA A 1 86 ? 3.080 13.708 -0.284 1.00 92.25 86 ALA A N 1
ATOM 666 C CA . ALA A 1 86 ? 2.205 13.086 -1.269 1.00 92.25 86 ALA A CA 1
ATOM 667 C C . ALA A 1 86 ? 0.712 13.385 -1.015 1.00 92.25 86 ALA A C 1
ATOM 669 O O . ALA A 1 86 ? -0.037 13.674 -1.947 1.00 92.25 86 ALA A O 1
ATOM 670 N N . ARG A 1 87 ? 0.285 13.418 0.254 1.00 91.88 87 ARG A N 1
ATOM 671 C CA . ARG A 1 87 ? -1.069 13.812 0.664 1.00 91.88 87 ARG A CA 1
ATOM 672 C C . ARG A 1 87 ? -1.382 15.257 0.280 1.00 91.88 87 ARG A C 1
ATOM 674 O O . ARG A 1 87 ? -2.460 15.513 -0.242 1.00 91.88 87 ARG A O 1
ATOM 681 N N . LYS A 1 88 ? -0.461 16.199 0.517 1.00 92.62 88 LYS A N 1
ATOM 682 C CA . LYS A 1 88 ? -0.642 17.614 0.131 1.00 92.62 88 LYS A CA 1
ATOM 683 C C . LYS A 1 88 ? -0.767 17.794 -1.382 1.00 92.62 88 LYS A C 1
ATOM 685 O O . LYS A 1 88 ? -1.435 18.721 -1.819 1.00 92.62 88 LYS A O 1
ATOM 690 N N . MET A 1 89 ? -0.148 16.907 -2.158 1.00 94.69 89 MET A N 1
ATOM 691 C CA . MET A 1 89 ? -0.241 16.884 -3.620 1.00 94.69 89 MET A CA 1
ATOM 692 C C . MET A 1 89 ? -1.485 16.149 -4.147 1.00 94.69 89 MET A C 1
ATOM 694 O O . MET A 1 89 ? -1.703 16.136 -5.352 1.00 94.69 89 MET A O 1
ATOM 698 N N . GLY A 1 90 ? -2.300 15.547 -3.274 1.00 93.31 90 GLY A N 1
ATOM 699 C CA . GLY A 1 90 ? -3.527 14.851 -3.669 1.00 93.31 90 GLY A CA 1
ATOM 700 C C . GLY A 1 90 ? -3.329 13.418 -4.175 1.00 93.31 90 GLY A C 1
ATOM 701 O O . G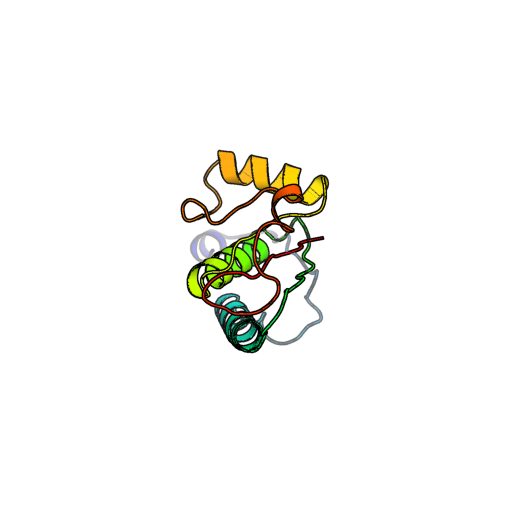LY A 1 90 ? -4.224 12.888 -4.819 1.00 93.31 90 GLY A O 1
ATOM 702 N N . TYR A 1 91 ? -2.193 12.770 -3.885 1.00 93.88 91 TYR A N 1
ATOM 703 C CA . TYR A 1 91 ? -1.948 11.380 -4.310 1.00 93.88 91 TYR A CA 1
ATOM 704 C C . TYR A 1 91 ? -2.692 10.321 -3.489 1.00 93.88 91 TYR A C 1
ATOM 706 O O . TYR A 1 91 ? -2.743 9.165 -3.902 1.00 93.88 91 TYR A O 1
ATOM 714 N N . PHE A 1 92 ? -3.232 10.690 -2.327 1.00 93.94 92 PHE A N 1
ATOM 715 C CA . PHE A 1 92 ? -3.973 9.777 -1.463 1.00 93.94 92 PHE A CA 1
ATOM 716 C C . PHE A 1 92 ? -5.450 10.151 -1.417 1.00 93.94 92 PHE A C 1
ATOM 718 O O . PHE A 1 92 ? -5.791 11.316 -1.198 1.00 93.94 92 PHE A O 1
ATOM 725 N N . ASP A 1 93 ? -6.304 9.138 -1.527 1.00 92.69 93 ASP A N 1
ATOM 726 C CA . ASP A 1 93 ? -7.728 9.247 -1.231 1.00 92.69 93 ASP A CA 1
ATOM 727 C C . ASP A 1 93 ? -7.955 8.932 0.250 1.00 92.69 93 ASP A C 1
ATOM 729 O O . ASP A 1 93 ? -7.718 7.814 0.719 1.00 92.69 93 ASP A O 1
ATOM 733 N N . ILE A 1 94 ? -8.334 9.950 1.020 1.00 92.50 94 ILE A N 1
ATOM 734 C CA . ILE A 1 94 ? -8.428 9.863 2.476 1.00 92.50 94 ILE A CA 1
ATOM 735 C C . ILE A 1 94 ? -9.760 10.464 2.920 1.00 92.50 94 ILE A C 1
ATOM 737 O O . ILE A 1 94 ? -9.922 11.689 2.882 1.00 92.50 94 ILE A O 1
ATOM 741 N N . PRO A 1 95 ? -10.693 9.636 3.419 1.00 88.75 95 PRO A N 1
ATOM 742 C CA . PRO A 1 95 ? -11.902 10.118 4.066 1.00 88.75 95 PRO A CA 1
ATOM 743 C C . PRO A 1 95 ? -11.591 11.076 5.218 1.00 88.75 95 PRO A C 1
ATOM 745 O O . PRO A 1 95 ? -10.599 10.915 5.942 1.00 88.75 95 PRO A O 1
ATOM 748 N N . LYS A 1 96 ? -12.471 12.064 5.419 1.00 85.44 96 LYS A N 1
ATOM 749 C CA . LYS A 1 96 ? -12.368 12.978 6.563 1.00 85.44 96 LYS A CA 1
ATOM 750 C C . LYS A 1 96 ? -12.330 12.179 7.866 1.00 85.44 96 LYS A C 1
ATOM 752 O O . LYS A 1 96 ? -12.965 11.135 7.998 1.00 85.44 96 LYS A O 1
ATOM 757 N N . ASP A 1 97 ? -11.526 12.664 8.803 1.00 85.31 97 ASP A N 1
ATOM 758 C CA . ASP A 1 97 ? -11.341 12.084 10.133 1.00 85.31 97 ASP A CA 1
ATOM 759 C C . ASP A 1 97 ? -10.760 10.661 10.158 1.00 85.31 97 ASP A C 1
ATOM 761 O O . ASP A 1 97 ? -10.767 10.032 11.213 1.00 85.31 97 ASP A O 1
ATOM 765 N N . LEU A 1 98 ? -10.250 10.110 9.048 1.00 90.19 98 LEU A N 1
ATOM 766 C CA . LEU A 1 98 ? -9.625 8.780 9.062 1.00 90.19 98 LEU A CA 1
ATOM 767 C C . LEU A 1 98 ? -8.299 8.771 9.835 1.00 90.19 98 LEU A C 1
ATOM 769 O O . LEU A 1 98 ? -7.997 7.799 10.528 1.00 90.19 98 LEU A O 1
ATOM 773 N N . LEU A 1 99 ? -7.511 9.837 9.695 1.00 90.50 99 LEU A N 1
ATOM 774 C CA . LEU A 1 99 ? -6.197 9.965 10.317 1.00 90.50 99 LEU A CA 1
ATOM 775 C C . LEU A 1 99 ? -6.297 10.643 11.676 1.00 90.50 99 LEU A C 1
ATOM 777 O O . LEU A 1 99 ? -6.971 11.664 11.800 1.00 90.50 99 LEU A O 1
ATOM 781 N N . ILE A 1 100 ? -5.557 10.125 12.650 1.00 89.81 100 ILE A N 1
ATOM 782 C CA . ILE A 1 100 ? -5.440 10.717 13.980 1.00 89.81 100 ILE A CA 1
ATOM 783 C C . ILE A 1 100 ? -3.966 10.847 14.395 1.00 89.81 100 ILE A C 1
ATOM 785 O O . ILE A 1 100 ? -3.131 10.045 13.960 1.00 89.81 100 ILE A O 1
ATOM 789 N N . PRO A 1 101 ? -3.630 11.828 15.244 1.00 86.62 101 PRO A N 1
ATOM 790 C CA . PRO A 1 101 ? -2.316 11.929 15.868 1.00 86.62 101 PRO A CA 1
ATOM 791 C C . PRO A 1 101 ? -1.979 10.728 16.767 1.00 86.62 101 PRO A C 1
ATOM 793 O O . PRO A 1 101 ? -2.842 10.178 17.454 1.00 86.62 101 PRO A O 1
ATOM 796 N N . ILE A 1 102 ? -0.695 10.361 16.834 1.00 83.62 102 ILE A N 1
ATOM 797 C CA . ILE A 1 102 ? -0.225 9.220 17.640 1.00 83.62 102 ILE A CA 1
ATOM 798 C C . ILE A 1 102 ? -0.494 9.388 19.142 1.00 83.62 102 ILE A C 1
ATOM 800 O O . ILE A 1 102 ? -0.767 8.412 19.835 1.00 83.62 102 ILE A O 1
ATOM 804 N N . ASN A 1 103 ? -0.454 10.617 19.655 1.00 85.00 103 ASN A N 1
ATOM 805 C CA . ASN A 1 103 ? -0.746 10.932 21.055 1.00 85.00 103 ASN A CA 1
ATOM 806 C C . ASN A 1 103 ? -2.238 10.797 21.404 1.00 85.00 103 ASN A C 1
ATOM 808 O O . ASN A 1 103 ? -2.571 10.675 22.577 1.00 85.00 103 ASN A O 1
ATOM 812 N N . GLU A 1 104 ? -3.134 10.770 20.416 1.00 85.12 104 GLU A N 1
ATOM 813 C CA . GLU A 1 104 ? -4.570 10.557 20.632 1.00 85.12 104 GLU A CA 1
ATOM 814 C C . GLU A 1 104 ? -4.962 9.072 20.606 1.00 85.12 104 GLU A C 1
ATOM 816 O O . GLU A 1 104 ? -6.088 8.721 20.950 1.00 85.12 104 GLU A O 1
ATOM 821 N N . VAL A 1 105 ? -4.031 8.173 20.266 1.00 82.50 105 VAL A N 1
ATOM 822 C CA . VAL A 1 105 ? -4.259 6.716 20.172 1.00 82.50 105 VAL A CA 1
ATOM 823 C C . VAL A 1 105 ? -4.612 6.059 21.516 1.00 82.50 105 VAL A C 1
ATOM 825 O O . VAL A 1 105 ? -5.074 4.915 21.577 1.00 82.50 105 VAL A O 1
ATOM 828 N N . GLU A 1 106 ? -4.387 6.736 22.637 1.00 82.38 106 GLU A N 1
ATOM 829 C CA . GLU A 1 106 ? -4.821 6.229 23.942 1.00 82.38 106 GLU A CA 1
ATOM 830 C C . GLU A 1 106 ? -6.287 6.551 24.251 1.00 82.38 106 GLU A C 1
ATOM 832 O O . GLU A 1 106 ? -6.914 5.805 25.002 1.00 82.38 106 GLU A O 1
ATOM 837 N N . ASN A 1 107 ? -6.857 7.579 23.612 1.00 83.38 107 ASN A N 1
ATOM 838 C CA . ASN A 1 107 ? -8.190 8.101 23.928 1.00 83.38 107 ASN A CA 1
ATOM 839 C C . ASN A 1 107 ? -9.339 7.243 23.392 1.00 83.38 107 ASN A C 1
ATOM 841 O O . ASN A 1 107 ? -10.468 7.363 23.860 1.00 83.38 107 ASN A O 1
ATOM 845 N N . TYR A 1 108 ? -9.078 6.364 22.431 1.00 76.31 108 TYR A N 1
ATOM 846 C CA . TYR A 1 108 ? -10.081 5.459 21.874 1.00 76.31 108 TYR A CA 1
ATOM 847 C C . TYR A 1 108 ? -9.874 3.980 22.295 1.00 76.31 108 TYR A C 1
ATOM 849 O O . TYR A 1 108 ? -8.732 3.530 22.478 1.00 76.31 108 TYR A O 1
ATOM 857 N N . PRO A 1 109 ? -10.964 3.191 22.432 1.00 69.81 109 PRO A N 1
ATOM 858 C CA . PRO A 1 109 ? -10.936 1.820 22.937 1.00 69.81 109 PRO A CA 1
ATOM 859 C C . PRO A 1 109 ? -9.960 0.854 22.253 1.00 69.81 109 PRO A C 1
ATOM 861 O O . PRO A 1 109 ? -9.767 0.849 21.040 1.00 69.81 109 PRO A O 1
ATOM 864 N N . LYS A 1 110 ? -9.387 -0.055 23.055 1.00 65.06 110 LYS A N 1
ATOM 865 C CA . LYS A 1 110 ? -8.511 -1.144 22.576 1.00 65.06 110 LYS A CA 1
ATOM 866 C C . LYS A 1 110 ? -9.278 -2.385 22.097 1.00 65.06 110 LYS A C 1
ATOM 868 O O . LYS A 1 110 ? -8.667 -3.246 21.470 1.00 65.06 110 LYS A O 1
ATOM 873 N N . LYS A 1 111 ? -10.566 -2.513 22.438 1.00 59.16 111 LYS A N 1
ATOM 874 C CA . LYS A 1 111 ? -11.451 -3.635 22.078 1.00 59.16 111 LYS A CA 1
ATOM 875 C C . LYS A 1 111 ? -12.595 -3.122 21.207 1.00 59.16 111 LYS A C 1
ATOM 87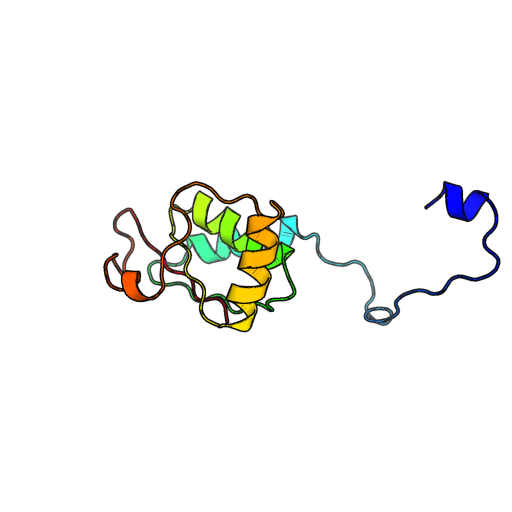7 O O . LYS A 1 111 ? -13.027 -1.988 21.376 1.00 59.16 111 LYS A O 1
ATOM 882 N N . ARG A 1 112 ? -13.086 -3.979 20.309 1.00 55.03 112 ARG A N 1
ATOM 883 C CA . ARG A 1 112 ? -14.205 -3.701 19.397 1.00 55.03 112 ARG A CA 1
ATOM 884 C C . ARG A 1 112 ? -15.521 -3.506 20.171 1.00 55.03 112 ARG A C 1
ATOM 886 O O . ARG A 1 112 ? -16.281 -4.453 20.331 1.00 55.03 112 ARG A O 1
ATOM 893 N N . SER A 1 113 ? -15.764 -2.289 20.645 1.00 46.31 113 SER A N 1
ATOM 894 C CA . SER A 1 113 ? -17.102 -1.747 20.895 1.00 46.31 113 SER A CA 1
ATOM 895 C C . SER A 1 113 ? -17.275 -0.576 19.927 1.00 46.31 113 SER A C 1
ATOM 897 O O . SER A 1 113 ? -16.861 0.548 20.202 1.00 46.31 113 SER A O 1
ATOM 899 N N . ASP A 1 114 ? -17.754 -0.920 18.735 1.00 47.38 114 ASP A N 1
ATOM 900 C CA . ASP A 1 114 ? -18.317 -0.058 17.683 1.00 47.38 114 ASP A CA 1
ATOM 901 C C . ASP A 1 114 ? -17.419 0.952 16.964 1.00 47.38 114 ASP A C 1
ATOM 903 O O . ASP A 1 114 ? -17.702 1.298 15.823 1.00 47.38 114 ASP A O 1
ATOM 907 N N . TYR A 1 115 ? -16.275 1.316 17.525 1.00 47.44 115 TYR A N 1
ATOM 908 C CA . TYR A 1 115 ? -15.238 2.084 16.846 1.00 47.44 115 TYR A CA 1
ATOM 909 C C . TYR A 1 115 ? -13.890 1.587 17.359 1.00 47.44 115 TYR A C 1
ATOM 911 O O . TYR A 1 115 ? -13.795 1.103 18.486 1.00 47.44 115 TYR A O 1
ATOM 919 N N . ASN A 1 116 ? -12.841 1.750 16.559 1.00 45.69 116 ASN A N 1
ATOM 920 C CA . ASN A 1 116 ? -11.428 1.649 16.949 1.00 45.69 116 ASN A CA 1
ATOM 921 C C . ASN A 1 116 ? -10.703 0.384 16.559 1.00 45.69 116 ASN A C 1
ATOM 923 O O . ASN A 1 116 ? -10.779 -0.687 17.158 1.00 45.69 116 ASN A O 1
ATOM 927 N N . CYS A 1 117 ? -9.824 0.605 15.601 1.00 43.16 117 CYS A N 1
ATOM 928 C CA . CYS A 1 117 ? -8.502 0.049 15.697 1.00 43.16 117 CYS A CA 1
ATOM 929 C C . CYS A 1 117 ? -7.535 1.042 15.109 1.00 43.16 117 CYS A C 1
ATOM 931 O O . CYS A 1 117 ? -7.821 1.698 14.112 1.00 43.16 117 CYS A O 1
ATOM 933 N N . TYR A 1 118 ? -6.435 1.146 15.824 1.00 52.34 118 TYR A N 1
ATOM 934 C CA . TYR A 1 118 ? -5.321 2.002 15.517 1.00 52.34 118 TYR A CA 1
ATOM 935 C C . TYR A 1 118 ? -4.338 1.242 14.684 1.00 52.34 118 TYR A C 1
ATOM 937 O O . TYR A 1 118 ? -4.209 0.031 14.857 1.00 52.34 118 TYR A O 1
ATOM 945 N N . TRP A 1 119 ? -3.658 1.995 13.839 1.00 57.59 119 TRP A N 1
ATOM 946 C CA . TRP A 1 119 ? -2.622 1.514 12.956 1.00 57.59 119 TRP A CA 1
ATOM 947 C C . TRP A 1 119 ? -1.290 2.036 13.454 1.00 57.59 119 TRP A C 1
ATOM 949 O O . TRP A 1 119 ? -1.198 3.095 14.074 1.00 57.59 119 TRP A O 1
ATOM 959 N N . TYR A 1 120 ? -0.272 1.244 13.188 1.00 47.94 120 TYR A N 1
ATOM 960 C CA . TYR A 1 120 ? 1.114 1.578 13.422 1.00 47.94 120 TYR A CA 1
ATOM 961 C C . TYR A 1 120 ? 1.833 1.117 12.170 1.00 47.94 120 TYR A C 1
ATOM 963 O O . TYR A 1 120 ? 2.011 -0.085 11.984 1.00 47.94 120 TYR A O 1
ATOM 971 N N . ALA A 1 121 ? 2.140 2.065 11.290 1.00 44.31 121 ALA A N 1
ATOM 972 C CA . ALA A 1 121 ? 3.017 1.836 10.157 1.00 44.31 121 ALA A CA 1
ATOM 973 C C . ALA A 1 121 ? 4.414 2.302 10.532 1.00 44.31 121 ALA A C 1
ATOM 975 O O . ALA A 1 121 ? 4.606 3.494 10.770 1.00 44.31 121 ALA A O 1
ATOM 976 N N . ARG A 1 122 ? 5.325 1.333 10.635 1.00 43.81 122 ARG A N 1
ATOM 977 C CA . ARG A 1 122 ? 6.773 1.519 10.690 1.00 43.81 122 ARG A CA 1
ATOM 978 C C . ARG A 1 122 ? 7.364 1.054 9.374 1.00 43.81 122 ARG A C 1
ATOM 980 O O . ARG A 1 122 ? 6.889 -0.019 8.914 1.00 43.81 122 ARG A O 1
#

Organism: Staphylococcus gallinarum (NCBI:txid1293)

Radius of gyration: 18.63 Å; chains: 1; bounding box: 36×35×58 Å

pLDDT: mean 86.54, std 13.94, range [43.16, 98.12]

InterPro domains:
  IPR036866 Ribonuclease Z/Hydroxyacylglutathione hydrolase-like [G3DSA:3.60.15.10] (1-26)
  IPR036866 Ribonuclease Z/Hydroxyacylglutathione hydrolase-like [SSF56281] (8-97)
  IPR042173 Ribonuclease J, domain 2 [G3DSA:3.40.50.10710] (27-112)
  IPR055132 Ribonuclease J, beta-CASP domain [PF22505] (43-112)

Sequence (122 aa):
MTEIGESGVFALISDSTEAEKPGYNTPENVIESHMYDAFTKVKGRLIVSCYASNFIRIQQVLNIASKLNRKVSFLGRSLESSFNIARKMGYFDIPKDLLIPINEVENYPKKRSDYNCYWYAR

Foldseek 3Di:
DVVVVVVPDPDDDDDCPCVVPPDDDDDLVVVLVVVLVVVLPDFFADEDEDDLPCVSVVQSVQVSCVVNQEAEEEDDPSSCVSVVVCVVVVVHDHDPRRYDYPVCLVVDDGGPPPHYYYYYYD